Protein AF-A0A5B7AT21-F1 (afdb_monomer)

Sequence (124 aa):
MCPDAQSDLVFTNYICFMDSLIDNPEDVKKLRSAKILQNCLHSDDDVAKLFNEIGANLVSVPFVHQYEQLIEEIQEDYENKKMRYMADFRAEHWKNPCTIFALIAAGILLILTGFQTYFQIWSS

InterPro domains:
  IPR004158 Protein of unknown function DUF247, plant [PF03140] (6-112)
  IPR004158 Protein of unknown function DUF247, plant [PTHR31170] (8-123)

Radius of gyration: 27.38 Å; Cα contacts (8 Å, |Δi|>4): 42; chains: 1; bounding box: 74×30×62 Å

Structure (mmCIF, N/CA/C/O backbone):
data_AF-A0A5B7AT21-F1
#
_entry.id   AF-A0A5B7AT21-F1
#
loop_
_atom_site.group_PDB
_atom_site.id
_atom_site.type_symbol
_atom_site.label_atom_id
_atom_site.label_alt_id
_atom_site.label_comp_id
_atom_site.label_asym_id
_atom_site.label_entity_id
_atom_site.label_seq_id
_atom_site.pdbx_PDB_ins_code
_atom_site.Cartn_x
_atom_site.Cartn_y
_atom_site.Cartn_z
_atom_site.occupancy
_atom_site.B_iso_or_equiv
_atom_site.auth_seq_id
_atom_site.auth_comp_id
_atom_site.auth_asym_id
_atom_site.auth_atom_id
_atom_site.pdbx_PDB_model_num
ATOM 1 N N . MET A 1 1 ? 17.667 20.734 2.812 1.00 43.31 1 MET A N 1
ATOM 2 C CA . MET A 1 1 ? 17.214 19.579 2.013 1.00 43.31 1 MET A CA 1
ATOM 3 C C . MET A 1 1 ? 16.841 20.079 0.629 1.00 43.31 1 MET A C 1
ATOM 5 O O . MET A 1 1 ? 16.004 20.969 0.550 1.00 43.31 1 MET A O 1
ATOM 9 N N . CYS A 1 2 ? 17.491 19.588 -0.429 1.00 42.6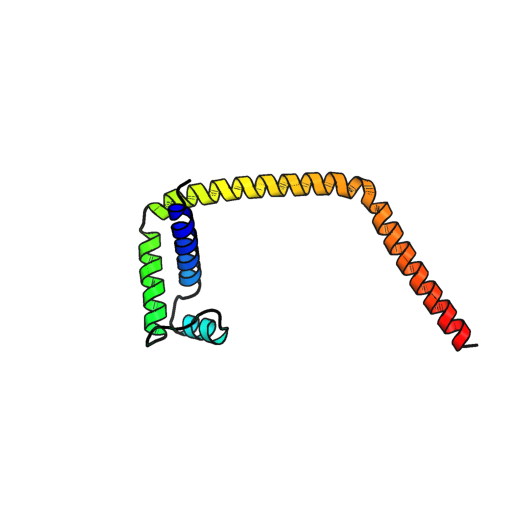6 2 CYS A N 1
ATOM 10 C CA . CYS A 1 2 ? 17.096 19.910 -1.803 1.00 42.66 2 CYS A CA 1
ATOM 11 C C . CYS A 1 2 ? 15.786 19.168 -2.126 1.00 42.66 2 CYS A C 1
ATOM 13 O O . CYS A 1 2 ? 15.728 17.961 -1.886 1.00 42.66 2 CYS A O 1
ATOM 15 N N . PRO A 1 3 ? 14.741 19.852 -2.619 1.00 53.38 3 PRO A N 1
ATOM 16 C CA . PRO A 1 3 ? 13.446 19.234 -2.919 1.00 53.38 3 PRO A CA 1
ATOM 17 C C . PRO A 1 3 ? 13.533 18.160 -4.017 1.00 53.38 3 PRO A C 1
ATOM 19 O O . PRO A 1 3 ? 12.730 17.231 -4.022 1.00 53.38 3 PRO A O 1
ATOM 22 N N . ASP A 1 4 ? 14.553 18.241 -4.871 1.00 55.31 4 ASP A N 1
ATOM 23 C CA . ASP A 1 4 ? 14.759 17.356 -6.024 1.00 55.31 4 ASP A CA 1
ATOM 24 C C . ASP A 1 4 ? 15.056 15.906 -5.602 1.00 55.31 4 ASP A C 1
ATOM 26 O O . ASP A 1 4 ? 14.561 14.951 -6.196 1.00 55.31 4 ASP A O 1
ATOM 30 N N . ALA A 1 5 ? 15.769 15.730 -4.484 1.00 55.50 5 ALA A N 1
ATOM 31 C CA . ALA A 1 5 ? 16.074 14.403 -3.960 1.00 55.50 5 ALA A CA 1
ATOM 32 C C . ALA A 1 5 ? 14.808 13.664 -3.496 1.00 55.50 5 ALA A C 1
ATOM 34 O O . ALA A 1 5 ? 14.726 12.450 -3.614 1.00 55.50 5 ALA A O 1
ATOM 35 N N . GLN A 1 6 ? 13.793 14.368 -2.984 1.00 53.69 6 GLN A N 1
ATOM 36 C CA . GLN A 1 6 ? 12.573 13.717 -2.502 1.00 53.69 6 GLN A CA 1
ATOM 37 C C . GLN A 1 6 ? 11.683 13.234 -3.656 1.00 53.69 6 GLN A C 1
ATOM 39 O O . GLN A 1 6 ? 11.084 12.163 -3.556 1.00 53.69 6 GLN A O 1
ATOM 44 N N . SER A 1 7 ? 11.608 13.990 -4.755 1.00 60.03 7 SER A N 1
ATOM 45 C CA . SER A 1 7 ? 10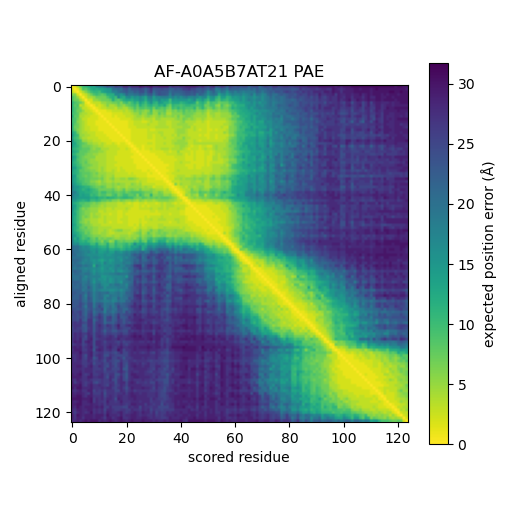.863 13.583 -5.952 1.00 60.03 7 SER A CA 1
ATOM 46 C C . SER A 1 7 ? 11.493 12.381 -6.646 1.00 60.03 7 SER A C 1
ATOM 48 O O . SER A 1 7 ? 10.768 11.466 -7.038 1.00 60.03 7 SER A O 1
ATOM 50 N N . ASP A 1 8 ? 12.824 12.344 -6.727 1.00 63.38 8 ASP A N 1
ATOM 51 C CA . ASP A 1 8 ? 13.553 11.240 -7.357 1.00 63.38 8 ASP A CA 1
ATOM 52 C C . ASP A 1 8 ? 13.350 9.924 -6.591 1.00 63.38 8 ASP A C 1
ATOM 54 O O . ASP A 1 8 ? 13.205 8.857 -7.192 1.00 63.38 8 ASP A O 1
ATOM 58 N N . LEU A 1 9 ? 13.245 10.000 -5.261 1.00 64.62 9 LEU A N 1
ATOM 59 C CA . LEU A 1 9 ? 12.971 8.846 -4.402 1.00 64.62 9 LEU A CA 1
ATOM 60 C C . LEU A 1 9 ? 11.543 8.320 -4.548 1.00 64.62 9 LEU A C 1
ATOM 62 O O . LEU A 1 9 ? 11.337 7.111 -4.649 1.00 64.62 9 LEU A O 1
ATOM 66 N N . VAL A 1 10 ? 10.549 9.211 -4.589 1.00 65.25 10 VAL A N 1
ATOM 67 C CA . VAL A 1 10 ? 9.148 8.813 -4.808 1.00 65.25 10 VAL A CA 1
ATOM 68 C C . VAL A 1 10 ? 8.989 8.161 -6.180 1.00 65.25 10 VAL A C 1
ATOM 70 O O . VAL A 1 10 ? 8.313 7.138 -6.300 1.00 65.25 10 VAL A O 1
ATOM 73 N N . PHE A 1 11 ? 9.645 8.719 -7.197 1.00 69.19 11 PHE A N 1
ATOM 74 C CA . PHE A 1 11 ? 9.649 8.171 -8.546 1.00 69.19 11 PHE A CA 1
ATOM 75 C C . PHE A 1 11 ? 10.299 6.781 -8.591 1.00 69.19 11 PHE A C 1
ATOM 77 O O . PHE A 1 11 ? 9.689 5.835 -9.081 1.00 69.19 11 PHE A O 1
ATOM 84 N N . THR A 1 12 ? 11.485 6.632 -8.002 1.00 71.31 12 THR A N 1
ATOM 85 C CA . THR A 1 12 ? 12.221 5.360 -7.929 1.00 71.31 12 THR A CA 1
ATOM 86 C C . THR A 1 12 ? 11.414 4.269 -7.219 1.00 71.31 12 THR A C 1
ATOM 88 O O . THR A 1 12 ? 11.272 3.167 -7.745 1.00 71.31 12 THR A O 1
ATOM 91 N N . ASN A 1 13 ? 10.814 4.576 -6.065 1.00 68.88 13 ASN A N 1
ATOM 92 C CA . ASN A 1 13 ? 10.022 3.606 -5.308 1.00 68.88 13 ASN A CA 1
ATOM 93 C C . ASN A 1 13 ? 8.757 3.171 -6.065 1.00 68.88 13 ASN A C 1
ATOM 95 O O . ASN A 1 13 ? 8.397 1.995 -6.069 1.00 68.88 13 ASN A O 1
ATOM 99 N N . TYR A 1 14 ? 8.099 4.112 -6.747 1.00 74.50 14 TYR A N 1
ATOM 100 C CA . TYR A 1 14 ? 6.962 3.799 -7.607 1.00 74.50 14 TYR A CA 1
ATOM 101 C C . TYR A 1 14 ? 7.363 2.869 -8.760 1.00 74.50 14 TYR A C 1
ATOM 103 O O . TYR A 1 14 ? 6.671 1.890 -9.023 1.00 74.50 14 TYR A O 1
ATOM 111 N N . ILE A 1 15 ? 8.492 3.134 -9.416 1.00 76.19 15 ILE A N 1
ATOM 112 C CA . ILE A 1 15 ? 8.998 2.297 -10.507 1.00 76.19 15 ILE A CA 1
ATOM 113 C C . ILE A 1 15 ? 9.349 0.882 -10.024 1.00 76.19 15 ILE A C 1
ATOM 115 O O . ILE A 1 15 ? 8.889 -0.071 -10.645 1.00 76.19 15 ILE A O 1
ATOM 119 N N . CYS A 1 16 ? 10.058 0.723 -8.900 1.00 71.94 16 CYS A N 1
ATOM 120 C CA . CYS A 1 16 ? 10.358 -0.602 -8.332 1.00 71.94 16 CYS A CA 1
ATOM 121 C C . CYS A 1 16 ? 9.094 -1.377 -7.930 1.00 71.94 16 CYS A C 1
ATOM 123 O O . CYS A 1 16 ? 9.006 -2.590 -8.124 1.00 71.94 16 CYS A O 1
ATOM 125 N N . PHE A 1 17 ? 8.098 -0.685 -7.374 1.00 76.25 17 PHE A N 1
ATOM 126 C CA . PHE A 1 17 ? 6.814 -1.299 -7.044 1.00 76.25 17 PHE A CA 1
ATOM 127 C C . PHE A 1 17 ? 6.087 -1.802 -8.297 1.00 76.25 17 PHE A C 1
ATOM 129 O O . PHE A 1 17 ? 5.557 -2.910 -8.297 1.00 76.25 17 PHE A O 1
ATOM 136 N N . MET A 1 18 ? 6.077 -1.007 -9.370 1.00 79.00 18 MET A N 1
ATOM 137 C CA . MET A 1 18 ? 5.443 -1.388 -10.633 1.00 79.00 18 MET A CA 1
ATOM 138 C C . MET A 1 18 ? 6.191 -2.522 -11.342 1.00 79.00 18 MET A C 1
ATOM 140 O O . MET A 1 18 ? 5.536 -3.411 -11.872 1.00 79.00 18 MET A O 1
ATOM 144 N N . ASP A 1 19 ? 7.524 -2.535 -11.292 1.00 78.00 19 ASP A N 1
ATOM 145 C CA . ASP A 1 19 ? 8.373 -3.634 -11.778 1.00 78.00 19 ASP A CA 1
ATOM 146 C C . ASP A 1 19 ? 8.064 -4.953 -11.047 1.00 78.00 19 ASP A C 1
ATOM 148 O O . ASP A 1 19 ? 7.791 -5.973 -11.668 1.00 78.00 19 ASP A O 1
ATOM 152 N N . SER A 1 20 ? 7.924 -4.908 -9.718 1.00 76.62 20 SER A N 1
ATOM 153 C CA . SER A 1 20 ? 7.557 -6.087 -8.913 1.00 76.62 20 SER A CA 1
ATOM 154 C C . SER A 1 20 ? 6.165 -6.655 -9.237 1.00 76.62 20 SER A C 1
ATOM 156 O O . SER A 1 20 ? 5.873 -7.809 -8.923 1.00 76.62 20 SER A O 1
ATOM 158 N N . LEU A 1 21 ? 5.274 -5.836 -9.804 1.00 79.38 21 LEU A N 1
ATOM 159 C CA . LEU A 1 21 ? 3.919 -6.233 -10.191 1.00 79.38 21 LEU A CA 1
ATOM 160 C C . LEU A 1 21 ? 3.811 -6.684 -11.651 1.00 79.38 21 LEU A C 1
ATOM 162 O O . LEU A 1 21 ? 2.812 -7.314 -12.003 1.00 79.38 21 LEU A O 1
ATOM 166 N N . ILE A 1 22 ? 4.770 -6.320 -12.503 1.00 83.25 22 ILE A N 1
ATOM 167 C CA . ILE A 1 22 ? 4.697 -6.488 -13.953 1.00 83.25 22 ILE A CA 1
ATOM 168 C C . ILE A 1 22 ? 5.890 -7.315 -14.406 1.00 83.25 22 ILE A C 1
ATOM 170 O O . ILE A 1 22 ? 6.920 -6.765 -14.754 1.00 83.25 22 ILE A O 1
ATOM 174 N N . ASP A 1 23 ? 5.713 -8.630 -14.470 1.00 80.00 23 ASP A N 1
ATOM 175 C CA . ASP A 1 23 ? 6.743 -9.528 -15.006 1.00 80.00 23 ASP A CA 1
ATOM 176 C C . ASP A 1 23 ? 6.438 -9.911 -16.467 1.00 80.00 23 ASP A C 1
ATOM 178 O O . ASP A 1 23 ? 7.325 -10.085 -17.304 1.00 80.00 23 ASP A O 1
ATOM 182 N N . ASN A 1 24 ? 5.148 -9.985 -16.818 1.00 84.31 24 ASN A N 1
ATOM 183 C CA . ASN A 1 24 ? 4.678 -10.373 -18.146 1.00 84.31 24 ASN A CA 1
ATOM 184 C C . ASN A 1 24 ? 3.494 -9.502 -18.641 1.00 84.31 24 ASN A C 1
ATOM 186 O O . ASN A 1 24 ? 2.865 -8.773 -17.865 1.00 84.31 24 ASN A O 1
ATOM 190 N N . PRO A 1 25 ? 3.140 -9.585 -19.939 1.00 83.69 25 PRO A N 1
ATOM 191 C CA . PRO A 1 25 ? 2.053 -8.797 -20.527 1.00 83.69 25 PRO A CA 1
ATOM 192 C C . PRO A 1 25 ? 0.670 -9.097 -19.924 1.00 83.69 25 PRO A C 1
ATOM 194 O O . PRO A 1 25 ? -0.217 -8.240 -19.936 1.00 83.69 25 PRO A O 1
ATOM 197 N N . GLU A 1 26 ? 0.449 -10.298 -19.377 1.00 81.19 26 GLU A N 1
ATOM 198 C CA . GLU A 1 26 ? -0.828 -10.626 -18.737 1.00 81.19 26 GLU A CA 1
ATOM 199 C C . GLU A 1 26 ? -1.030 -9.869 -17.425 1.00 81.19 26 GLU A C 1
ATOM 201 O O . GLU A 1 26 ? -2.160 -9.497 -17.092 1.00 81.19 26 GLU A O 1
ATOM 206 N N . ASP A 1 27 ? 0.047 -9.587 -16.699 1.00 79.75 27 ASP A N 1
ATOM 207 C CA . ASP A 1 27 ? -0.020 -8.812 -15.466 1.00 79.75 27 ASP A CA 1
ATOM 208 C C . ASP A 1 27 ? -0.340 -7.341 -15.757 1.00 79.75 27 ASP A C 1
ATOM 210 O O . ASP A 1 27 ? -1.207 -6.756 -15.102 1.00 79.75 27 ASP A O 1
ATOM 214 N N . VAL A 1 28 ? 0.193 -6.785 -16.853 1.00 82.50 28 VAL A N 1
ATOM 215 C CA . VAL A 1 28 ? -0.226 -5.472 -17.381 1.00 82.50 28 VAL A CA 1
ATOM 216 C C . VAL A 1 28 ? -1.724 -5.454 -17.686 1.00 82.50 28 VAL A C 1
ATOM 218 O O . VAL A 1 28 ? -2.433 -4.503 -17.334 1.00 82.50 28 VAL A O 1
ATOM 221 N N . LYS A 1 29 ? -2.235 -6.514 -18.320 1.00 82.94 29 LYS A N 1
ATOM 222 C CA . LYS A 1 29 ? -3.654 -6.636 -18.667 1.00 82.94 29 LYS A CA 1
ATOM 223 C C . LYS A 1 29 ? -4.542 -6.688 -17.422 1.00 82.94 29 LYS A C 1
ATOM 225 O O . LYS A 1 29 ? -5.580 -6.019 -17.383 1.00 82.94 29 LYS A O 1
ATOM 230 N N . LYS A 1 30 ? -4.126 -7.421 -16.381 1.00 78.94 30 LYS A N 1
ATOM 231 C CA . LYS A 1 30 ? -4.819 -7.467 -15.081 1.00 78.94 30 LYS A CA 1
ATOM 232 C C . LYS A 1 30 ? -4.823 -6.098 -14.407 1.00 78.94 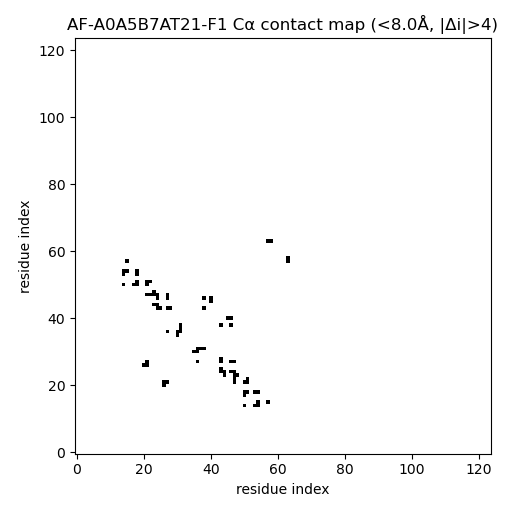30 LYS A C 1
ATOM 234 O O . LYS A 1 30 ? -5.896 -5.617 -14.041 1.00 78.94 30 LYS A O 1
ATOM 239 N N . LEU A 1 31 ? -3.676 -5.428 -14.316 1.00 81.50 31 LEU A N 1
ATOM 240 C CA . LEU A 1 31 ? -3.564 -4.100 -13.702 1.00 81.50 31 LEU A CA 1
ATOM 241 C C . LEU A 1 31 ? -4.391 -3.042 -14.441 1.00 81.50 31 LEU A C 1
ATOM 243 O O . LEU A 1 31 ? -5.018 -2.187 -13.810 1.00 81.50 31 LEU A O 1
ATOM 247 N N . ARG A 1 32 ? -4.471 -3.134 -15.772 1.00 79.38 32 ARG A N 1
ATOM 248 C CA . ARG A 1 32 ? -5.356 -2.289 -16.581 1.00 79.38 32 ARG A CA 1
ATOM 249 C C . ARG A 1 32 ? -6.825 -2.577 -16.321 1.00 79.38 32 ARG A C 1
ATOM 251 O O . ARG A 1 32 ? -7.608 -1.645 -16.160 1.00 79.38 32 ARG A O 1
ATOM 258 N N . SER A 1 33 ? -7.207 -3.852 -16.261 1.00 78.75 33 SER A N 1
ATOM 259 C CA . SER A 1 33 ? -8.590 -4.243 -15.963 1.00 78.75 33 SER A CA 1
ATOM 260 C C . SER A 1 33 ? -9.039 -3.757 -14.578 1.00 78.75 33 SER A C 1
ATOM 262 O O . SER A 1 33 ? -10.175 -3.313 -14.417 1.00 78.75 33 SER A O 1
ATOM 264 N N . ALA A 1 34 ? -8.112 -3.733 -13.615 1.00 77.44 34 ALA A N 1
ATOM 265 C CA . ALA A 1 34 ? -8.301 -3.191 -12.274 1.00 77.44 34 ALA A CA 1
ATOM 266 C C . ALA A 1 34 ? -8.227 -1.651 -12.206 1.00 77.44 34 ALA A C 1
ATOM 268 O O . ALA A 1 34 ? -8.417 -1.084 -11.133 1.00 77.44 34 ALA A O 1
ATOM 269 N N . LYS A 1 35 ? -7.971 -0.967 -13.334 1.00 78.12 35 LYS A N 1
ATOM 270 C CA . LYS A 1 35 ? -7.769 0.493 -13.443 1.00 78.12 35 LYS A CA 1
ATOM 271 C C . LYS A 1 35 ? -6.629 1.043 -12.574 1.00 78.12 35 LYS A C 1
ATOM 273 O O . LYS A 1 35 ? -6.623 2.225 -12.248 1.00 78.12 35 LYS A O 1
ATOM 278 N N . ILE A 1 36 ? -5.669 0.191 -12.224 1.00 73.38 36 ILE A N 1
ATOM 279 C CA . ILE A 1 36 ? -4.456 0.557 -11.481 1.00 73.38 36 ILE A CA 1
ATOM 280 C C . ILE A 1 36 ? -3.402 1.111 -12.447 1.00 73.38 36 ILE A C 1
ATOM 282 O O . ILE A 1 36 ? -2.685 2.048 -12.113 1.00 73.38 36 ILE A O 1
ATOM 286 N N . LEU A 1 37 ? -3.348 0.565 -13.666 1.00 76.25 37 LEU A N 1
ATOM 287 C CA . LEU A 1 37 ? -2.410 0.968 -14.710 1.00 76.25 37 LEU A CA 1
ATOM 288 C C . LEU A 1 37 ? -3.164 1.503 -15.928 1.00 76.25 37 LEU A C 1
ATOM 290 O O . LEU A 1 37 ? -3.975 0.800 -16.536 1.00 76.25 37 LEU A O 1
ATOM 294 N N . GLN A 1 38 ? -2.866 2.740 -16.319 1.00 75.00 38 GLN A N 1
ATOM 295 C CA . GLN A 1 38 ? -3.323 3.294 -17.587 1.00 75.00 38 GLN A CA 1
ATOM 296 C C . GLN A 1 38 ? -2.268 3.023 -18.657 1.00 75.00 38 GLN A C 1
ATOM 298 O O . GLN A 1 38 ? -1.135 3.484 -18.553 1.00 75.00 38 GLN A O 1
ATOM 303 N N . ASN A 1 39 ? -2.634 2.252 -19.681 1.00 73.44 39 ASN A N 1
ATOM 304 C CA . ASN A 1 39 ? -1.714 1.974 -20.773 1.00 73.44 39 ASN A CA 1
ATOM 305 C C . ASN A 1 39 ? -1.676 3.148 -21.754 1.00 73.44 39 ASN A C 1
ATOM 307 O O . ASN A 1 39 ? -2.674 3.435 -22.415 1.00 73.44 39 ASN A O 1
ATOM 311 N N . CYS A 1 40 ? -0.515 3.789 -21.841 1.00 74.19 40 CYS A N 1
ATOM 312 C CA . CYS A 1 40 ? -0.216 4.838 -22.814 1.00 74.19 40 CYS A CA 1
ATOM 313 C C . CYS A 1 40 ? 0.662 4.333 -23.975 1.00 74.19 40 CYS A C 1
ATOM 315 O O . CYS A 1 40 ? 0.974 5.109 -24.876 1.00 74.19 40 CYS A O 1
ATOM 317 N N . LEU A 1 41 ? 1.071 3.059 -23.952 1.00 73.50 41 LEU A N 1
ATOM 318 C CA . LEU A 1 41 ? 1.852 2.397 -24.995 1.00 73.50 41 LEU A CA 1
ATOM 319 C C . LEU A 1 41 ? 0.959 1.579 -25.939 1.00 73.50 41 LEU A C 1
ATOM 321 O O . LEU A 1 41 ? -0.210 1.307 -25.660 1.00 73.50 41 LEU A O 1
ATOM 325 N N . HIS A 1 42 ? 1.522 1.205 -27.088 1.00 76.19 42 HIS A N 1
ATOM 326 C CA . HIS A 1 42 ? 0.791 0.535 -28.162 1.00 76.19 42 HIS A CA 1
ATOM 327 C C . HIS A 1 42 ? 0.409 -0.914 -27.811 1.00 76.19 42 HIS A C 1
ATOM 329 O O . HIS A 1 42 ? -0.695 -1.332 -28.161 1.00 76.19 42 HIS A O 1
ATOM 335 N N . SER A 1 43 ? 1.266 -1.648 -27.084 1.00 83.81 43 SER A N 1
ATOM 336 C CA . SER A 1 43 ? 0.993 -3.012 -26.599 1.00 83.81 43 SER A CA 1
ATOM 337 C C . SER A 1 43 ? 1.264 -3.195 -25.101 1.00 83.81 43 SER A C 1
ATOM 339 O O . SER A 1 43 ? 2.086 -2.504 -24.503 1.00 83.81 43 SER A O 1
ATOM 341 N N . ASP A 1 44 ? 0.593 -4.181 -24.506 1.00 80.25 44 ASP A N 1
ATOM 342 C CA . ASP A 1 44 ? 0.806 -4.663 -23.135 1.00 80.25 44 ASP A CA 1
ATOM 343 C C . ASP A 1 44 ? 2.223 -5.247 -22.986 1.00 80.25 44 ASP A C 1
ATOM 345 O O . ASP A 1 44 ? 2.845 -5.098 -21.936 1.00 80.25 44 ASP A O 1
ATOM 349 N N . ASP A 1 45 ? 2.757 -5.834 -24.063 1.00 83.69 45 ASP A N 1
ATOM 350 C CA . ASP A 1 45 ? 4.142 -6.310 -24.146 1.00 83.69 45 ASP A CA 1
ATOM 351 C C . ASP A 1 45 ? 5.160 -5.178 -24.009 1.00 83.69 45 ASP A C 1
ATOM 353 O O . ASP A 1 45 ? 6.161 -5.327 -23.309 1.00 83.69 45 ASP A O 1
ATOM 357 N N . ASP A 1 46 ? 4.893 -4.030 -24.638 1.00 83.50 46 ASP A N 1
ATOM 358 C CA . ASP A 1 46 ? 5.795 -2.877 -24.587 1.00 83.50 46 ASP A CA 1
ATOM 359 C C . ASP A 1 46 ? 5.847 -2.292 -23.172 1.00 83.50 46 ASP A C 1
ATOM 361 O O . ASP A 1 46 ? 6.901 -1.858 -22.713 1.00 83.50 46 ASP A O 1
ATOM 365 N N . VAL A 1 47 ? 4.715 -2.316 -22.460 1.00 82.00 47 VAL A N 1
ATOM 366 C CA . VAL A 1 47 ? 4.633 -1.896 -21.055 1.00 82.00 47 VAL A CA 1
ATOM 367 C C . VAL A 1 47 ? 5.435 -2.843 -20.169 1.00 82.00 47 VAL A C 1
ATOM 369 O O . VAL A 1 47 ? 6.241 -2.374 -19.370 1.00 82.00 47 VAL A O 1
ATOM 372 N N . ALA A 1 48 ? 5.243 -4.157 -20.317 1.00 81.94 48 ALA A N 1
ATOM 373 C CA . ALA A 1 48 ? 5.963 -5.143 -19.515 1.00 81.94 48 ALA A CA 1
ATOM 374 C C . ALA A 1 48 ? 7.475 -5.045 -19.732 1.00 81.94 48 ALA A C 1
ATOM 376 O O . ALA A 1 48 ? 8.251 -4.999 -18.781 1.00 81.94 48 ALA A O 1
ATOM 377 N N . LYS A 1 49 ? 7.892 -4.912 -20.992 1.00 84.38 49 LYS A N 1
ATOM 378 C CA . LYS A 1 49 ? 9.297 -4.749 -21.348 1.00 84.38 49 LYS A CA 1
ATOM 379 C C . LYS A 1 49 ? 9.901 -3.466 -20.778 1.00 84.38 49 LYS A C 1
ATOM 381 O O . LYS A 1 49 ? 11.012 -3.510 -20.264 1.00 84.38 49 LYS A O 1
ATOM 386 N N . LEU A 1 50 ? 9.177 -2.347 -20.837 1.00 83.81 50 LEU A N 1
ATOM 387 C CA . LEU A 1 50 ? 9.640 -1.071 -20.293 1.00 83.81 50 LEU A CA 1
ATOM 388 C C . LEU A 1 50 ? 9.896 -1.156 -18.784 1.00 83.81 50 LEU A C 1
ATOM 390 O O . LEU A 1 50 ? 10.948 -0.714 -18.330 1.00 83.81 50 LEU A O 1
ATOM 394 N N . PHE A 1 51 ? 8.953 -1.710 -18.015 1.00 81.31 51 PHE A N 1
ATOM 395 C CA . PHE A 1 51 ? 9.117 -1.825 -16.564 1.00 81.31 51 PHE A CA 1
ATOM 396 C C . PHE A 1 51 ? 10.252 -2.784 -16.205 1.00 81.31 51 PHE A C 1
ATOM 398 O O . PHE A 1 51 ? 11.152 -2.345 -15.497 1.00 81.31 51 PHE A O 1
ATOM 405 N N . ASN A 1 52 ? 10.307 -3.971 -16.816 1.00 81.19 52 ASN A N 1
ATOM 406 C CA . ASN A 1 52 ? 11.386 -4.942 -16.602 1.00 81.19 52 ASN A CA 1
ATOM 407 C C . ASN A 1 52 ? 12.778 -4.381 -16.945 1.00 81.19 52 ASN A C 1
ATOM 409 O O . ASN A 1 52 ? 13.752 -4.614 -16.228 1.00 81.19 52 ASN A O 1
ATOM 413 N N . GLU A 1 53 ? 12.908 -3.632 -18.047 1.00 81.81 53 GLU A N 1
ATOM 414 C CA . GLU A 1 53 ? 14.180 -3.005 -18.423 1.00 81.81 53 GLU A CA 1
ATOM 415 C C . GLU A 1 53 ? 14.572 -1.893 -17.445 1.00 81.81 53 GLU A C 1
ATOM 417 O O . GLU A 1 53 ? 15.743 -1.774 -17.082 1.00 81.81 53 GLU A O 1
ATOM 422 N N . ILE A 1 54 ? 13.618 -1.074 -17.001 1.00 76.88 54 ILE A N 1
ATOM 423 C CA . ILE A 1 54 ? 13.886 -0.006 -16.037 1.00 76.88 54 ILE A CA 1
ATOM 424 C C . ILE A 1 54 ? 14.220 -0.594 -14.658 1.00 76.88 54 ILE A C 1
ATOM 426 O O . ILE A 1 54 ? 15.200 -0.161 -14.056 1.00 76.88 54 ILE A O 1
ATOM 430 N N . GLY A 1 55 ? 13.473 -1.588 -14.177 1.00 70.50 55 GLY A N 1
ATOM 431 C CA . GLY A 1 55 ? 13.716 -2.273 -12.908 1.00 70.50 55 GLY A CA 1
ATOM 432 C C . GLY A 1 55 ? 15.077 -2.957 -12.867 1.00 70.50 55 GLY A C 1
ATOM 433 O O . GLY A 1 55 ? 15.869 -2.706 -11.957 1.00 70.50 55 GLY A O 1
ATOM 434 N N . ALA A 1 56 ? 15.425 -3.710 -13.916 1.00 73.00 56 ALA A N 1
ATOM 435 C CA . ALA A 1 56 ? 16.745 -4.328 -14.045 1.00 73.00 56 ALA A CA 1
ATOM 436 C C . ALA A 1 56 ? 17.884 -3.293 -14.045 1.00 73.00 56 ALA A C 1
ATOM 438 O O . ALA A 1 56 ? 18.930 -3.509 -13.426 1.00 73.00 56 ALA A O 1
ATOM 439 N N . ASN A 1 57 ? 17.682 -2.146 -14.702 1.00 67.56 57 ASN A N 1
ATOM 440 C CA . ASN A 1 57 ? 18.655 -1.058 -14.680 1.00 67.56 57 ASN A CA 1
ATOM 441 C C . ASN A 1 57 ? 18.728 -0.382 -13.307 1.00 67.56 57 ASN A C 1
ATOM 443 O O . ASN A 1 57 ? 19.834 -0.072 -12.872 1.00 67.56 57 ASN A O 1
ATOM 447 N N . LEU A 1 58 ? 17.609 -0.203 -12.599 1.00 64.31 58 LEU A N 1
ATOM 448 C CA . LEU A 1 58 ? 17.583 0.382 -11.256 1.00 64.31 58 LEU A CA 1
ATOM 449 C C . LEU A 1 58 ? 18.327 -0.477 -10.233 1.00 64.31 58 LEU A C 1
ATOM 451 O O . LEU A 1 58 ? 19.120 0.065 -9.468 1.00 64.31 58 LEU A O 1
ATOM 455 N N . VAL A 1 59 ? 18.147 -1.801 -10.267 1.00 57.94 59 VAL A N 1
ATOM 456 C CA . VAL A 1 59 ? 18.884 -2.753 -9.411 1.00 57.94 59 VAL A CA 1
ATOM 457 C C . VAL A 1 59 ? 20.402 -2.650 -9.626 1.00 57.94 59 VAL A C 1
ATOM 459 O O . VAL A 1 59 ? 21.180 -2.891 -8.705 1.00 57.94 59 VAL A O 1
ATOM 462 N N . SER A 1 60 ? 20.841 -2.242 -10.821 1.00 54.28 60 SER A N 1
ATOM 463 C CA . SER A 1 60 ? 22.261 -2.056 -11.144 1.00 54.28 60 SER A CA 1
ATOM 464 C C . SER A 1 60 ? 22.850 -0.710 -10.694 1.00 54.28 60 SER A C 1
ATOM 466 O O . SER A 1 60 ? 24.068 -0.521 -10.772 1.00 54.28 60 SER A O 1
ATOM 468 N N . VAL A 1 61 ? 22.030 0.236 -10.213 1.00 55.16 61 VAL A N 1
ATOM 469 C CA . VAL A 1 61 ? 22.514 1.562 -9.809 1.00 55.16 61 VAL A CA 1
ATOM 470 C C . VAL A 1 61 ? 23.000 1.523 -8.353 1.00 55.16 61 VAL A C 1
ATOM 472 O O . VAL A 1 61 ? 22.231 1.159 -7.463 1.00 55.16 61 VAL A O 1
ATOM 475 N N . PRO A 1 62 ? 24.218 2.013 -8.042 1.00 51.69 62 PRO A N 1
ATOM 476 C CA . PRO A 1 62 ? 24.722 2.124 -6.663 1.00 51.69 62 PRO A CA 1
ATOM 477 C C . PRO A 1 62 ? 23.867 3.010 -5.732 1.00 51.69 62 PRO A C 1
ATOM 479 O O . PRO A 1 62 ? 24.095 3.042 -4.524 1.00 51.69 62 PRO A O 1
ATOM 482 N N . PHE A 1 63 ? 22.866 3.706 -6.278 1.00 52.41 63 PHE A N 1
ATOM 483 C CA . PHE A 1 63 ? 21.868 4.465 -5.530 1.00 52.41 63 PHE A CA 1
ATOM 484 C C . PHE A 1 63 ? 20.964 3.560 -4.684 1.00 52.41 63 PHE A C 1
ATOM 486 O O . PHE A 1 63 ? 20.576 3.963 -3.595 1.00 52.41 63 PHE A O 1
ATOM 493 N N . VAL A 1 64 ? 20.687 2.324 -5.125 1.00 53.47 64 VAL A N 1
ATOM 494 C CA . VAL A 1 64 ? 19.887 1.352 -4.355 1.00 53.47 64 VAL A CA 1
ATOM 495 C C . VAL A 1 64 ? 20.582 0.990 -3.047 1.00 53.47 64 VAL A C 1
ATOM 497 O O . VAL A 1 64 ? 19.929 0.945 -2.016 1.00 53.47 64 VAL A O 1
ATOM 500 N N . HIS A 1 65 ? 21.908 0.843 -3.046 1.00 52.84 65 HIS A N 1
ATOM 501 C CA . HIS A 1 65 ? 22.661 0.536 -1.826 1.00 52.84 65 HIS A CA 1
ATOM 502 C C . HIS A 1 65 ? 22.733 1.714 -0.844 1.00 52.84 65 HIS A C 1
ATOM 504 O O . HIS A 1 65 ? 22.643 1.518 0.365 1.00 52.84 65 HIS A O 1
ATOM 510 N N . GLN A 1 66 ? 22.867 2.951 -1.341 1.00 54.69 66 GLN A N 1
ATOM 511 C CA . GLN A 1 66 ? 22.739 4.138 -0.481 1.00 54.69 66 GLN A CA 1
ATOM 512 C C . GLN A 1 66 ? 21.308 4.309 0.041 1.00 54.69 66 GLN A C 1
ATOM 514 O O . GLN A 1 66 ? 21.106 4.838 1.130 1.00 54.69 66 GLN A O 1
ATOM 519 N N . TYR A 1 67 ? 20.317 3.853 -0.722 1.00 57.75 67 TYR A N 1
ATOM 520 C CA . TYR A 1 67 ? 18.913 3.940 -0.358 1.00 57.75 67 TYR A CA 1
ATOM 521 C C . TYR A 1 67 ? 18.469 2.826 0.593 1.00 57.75 67 TYR A C 1
ATOM 523 O O . TYR A 1 67 ? 17.651 3.098 1.460 1.00 57.75 67 TYR A O 1
ATOM 531 N N . GLU A 1 68 ? 19.046 1.623 0.512 1.00 57.78 68 GLU A N 1
ATOM 532 C CA . GLU A 1 68 ? 18.860 0.555 1.504 1.00 57.78 68 GLU A CA 1
ATOM 533 C C . GLU A 1 68 ? 19.250 1.041 2.894 1.00 57.78 68 GLU A C 1
ATOM 535 O O . GLU A 1 68 ? 18.446 0.935 3.808 1.00 57.78 68 GLU A O 1
ATOM 540 N N . GLN A 1 69 ? 20.418 1.672 3.038 1.00 62.72 69 GLN A N 1
ATOM 541 C CA . GLN A 1 69 ? 20.860 2.197 4.334 1.00 62.72 69 GLN A CA 1
ATOM 542 C C . GLN A 1 69 ? 19.918 3.282 4.870 1.00 62.72 69 GLN A C 1
ATOM 544 O O . GLN A 1 69 ? 19.602 3.298 6.055 1.00 62.72 69 GLN A O 1
ATOM 549 N N . LEU A 1 70 ? 19.426 4.166 3.995 1.00 62.69 70 LEU A N 1
ATOM 550 C CA . LEU A 1 70 ? 18.471 5.206 4.383 1.00 62.69 70 LEU A CA 1
ATOM 551 C C . LEU A 1 70 ? 17.084 4.634 4.708 1.00 62.69 70 LEU A C 1
ATOM 553 O O . LEU A 1 70 ? 16.425 5.125 5.620 1.00 62.69 70 LEU A O 1
ATOM 557 N N . ILE A 1 71 ? 16.620 3.615 3.980 1.00 62.12 71 ILE A N 1
ATOM 558 C CA . ILE A 1 71 ? 15.362 2.921 4.277 1.00 62.12 71 ILE A CA 1
ATOM 559 C C . ILE A 1 71 ? 15.483 2.159 5.594 1.00 62.12 71 ILE A C 1
ATOM 561 O O . ILE A 1 71 ? 14.559 2.248 6.397 1.00 62.12 71 ILE A O 1
ATOM 565 N N . GLU A 1 72 ? 16.589 1.451 5.828 1.00 67.69 72 GLU A N 1
ATOM 566 C CA . GLU A 1 72 ? 16.851 0.724 7.072 1.00 67.69 72 GLU A CA 1
ATOM 567 C C . GLU A 1 72 ? 16.873 1.680 8.268 1.00 67.69 72 GLU A C 1
ATOM 569 O O . GLU A 1 72 ? 16.172 1.435 9.248 1.00 67.69 72 GLU A O 1
ATOM 574 N N . GLU A 1 73 ? 17.569 2.816 8.163 1.00 69.00 73 GLU A N 1
ATOM 575 C CA . GLU A 1 73 ? 17.615 3.836 9.219 1.00 69.00 73 GLU A CA 1
ATOM 576 C C . GLU A 1 73 ? 16.222 4.438 9.489 1.00 69.00 73 GLU A C 1
ATOM 578 O O . GLU A 1 73 ? 15.797 4.559 10.639 1.00 69.00 73 GLU A O 1
ATOM 583 N N . ILE A 1 74 ? 15.449 4.739 8.437 1.00 65.94 74 ILE A N 1
ATOM 584 C CA . ILE A 1 74 ? 14.071 5.243 8.572 1.00 65.94 74 ILE A CA 1
ATOM 585 C C . ILE A 1 74 ? 13.137 4.178 9.163 1.00 65.94 74 ILE A C 1
ATOM 587 O O . ILE A 1 74 ? 12.250 4.511 9.954 1.00 65.94 74 ILE A O 1
ATOM 591 N N . GLN A 1 75 ? 13.287 2.911 8.773 1.00 66.81 75 GLN A N 1
ATOM 592 C CA . GLN A 1 75 ? 12.485 1.807 9.293 1.00 66.81 75 GLN A CA 1
ATOM 593 C C . GLN A 1 75 ? 12.795 1.547 10.761 1.00 66.81 75 GLN A C 1
ATOM 595 O O . GLN A 1 75 ? 11.856 1.402 11.541 1.00 66.81 75 GLN A O 1
ATOM 600 N N . GLU A 1 76 ? 14.066 1.551 11.155 1.00 72.44 76 GLU A N 1
ATOM 601 C CA . GLU A 1 76 ? 14.480 1.380 12.546 1.00 72.44 76 GLU A CA 1
ATOM 602 C C . GLU A 1 76 ? 13.949 2.523 13.423 1.00 72.44 76 GLU A C 1
ATOM 604 O O . GLU A 1 76 ? 13.350 2.279 14.475 1.00 72.44 76 GLU A O 1
ATOM 609 N N . ASP A 1 77 ? 14.054 3.771 12.960 1.00 67.94 77 ASP A N 1
ATOM 610 C CA . ASP A 1 77 ? 13.489 4.931 13.653 1.00 67.94 77 ASP A CA 1
ATOM 611 C C . ASP A 1 77 ? 11.958 4.863 13.750 1.00 67.94 77 ASP A C 1
ATOM 613 O O . ASP A 1 77 ? 11.369 5.170 14.796 1.00 67.94 77 ASP A O 1
ATOM 617 N N . TYR A 1 78 ? 11.284 4.443 12.676 1.00 62.78 78 TYR A N 1
ATOM 618 C CA . TYR A 1 78 ? 9.832 4.296 12.653 1.00 62.78 78 TYR A CA 1
ATOM 619 C C . TYR A 1 78 ? 9.358 3.162 13.567 1.00 62.78 78 TYR A C 1
ATOM 621 O O . TYR A 1 78 ? 8.404 3.356 14.327 1.00 62.78 78 TYR A O 1
ATOM 629 N N . GLU A 1 79 ? 10.013 2.001 13.539 1.00 67.06 79 GLU A N 1
ATOM 630 C CA . GLU A 1 79 ? 9.701 0.869 14.412 1.00 67.06 79 GLU A CA 1
ATOM 631 C C . GLU A 1 79 ? 9.962 1.205 15.877 1.00 67.06 79 GLU A C 1
ATOM 633 O O . GLU A 1 79 ? 9.077 0.980 16.704 1.00 67.06 79 GLU A O 1
ATOM 638 N N . ASN A 1 80 ? 11.093 1.833 16.206 1.00 68.81 80 ASN A N 1
ATOM 639 C CA . ASN A 1 80 ? 11.393 2.273 17.569 1.00 68.81 80 ASN A CA 1
ATOM 640 C C . ASN A 1 80 ? 10.359 3.285 18.073 1.00 68.81 80 ASN A C 1
ATOM 642 O O . ASN A 1 80 ? 9.855 3.180 19.198 1.00 68.81 80 ASN A O 1
ATOM 646 N N . LYS A 1 81 ? 9.975 4.251 17.233 1.00 69.00 81 LYS A N 1
ATOM 647 C CA . LYS A 1 81 ? 8.956 5.246 17.579 1.00 69.00 81 LYS A CA 1
ATOM 648 C C . LYS A 1 81 ? 7.579 4.606 17.733 1.00 69.00 81 LYS A C 1
ATOM 650 O O . LYS A 1 81 ? 6.877 4.910 18.696 1.00 69.00 81 LYS A O 1
ATOM 655 N N . LYS A 1 82 ? 7.198 3.683 16.847 1.00 65.12 82 LYS A N 1
ATOM 656 C CA . LYS A 1 82 ? 5.950 2.909 16.930 1.00 65.12 82 LYS A CA 1
ATOM 657 C C . LYS A 1 82 ? 5.917 2.034 18.179 1.00 65.12 82 LYS A C 1
ATOM 659 O O . LYS A 1 82 ? 4.897 2.010 18.859 1.00 65.12 82 LYS A O 1
ATOM 664 N N . MET A 1 83 ? 7.014 1.356 18.506 1.00 67.19 83 MET A N 1
ATOM 665 C CA . MET A 1 83 ? 7.145 0.531 19.706 1.00 67.19 83 MET A CA 1
ATOM 666 C C . MET A 1 83 ? 7.006 1.385 20.967 1.00 67.19 83 MET A C 1
ATOM 668 O O . MET A 1 83 ? 6.286 1.001 21.887 1.00 67.19 83 MET A O 1
ATOM 672 N N . ARG A 1 84 ? 7.599 2.583 20.975 1.00 69.81 84 ARG A N 1
ATOM 673 C CA . ARG A 1 84 ? 7.457 3.557 22.062 1.00 69.81 84 ARG A CA 1
ATOM 674 C C . ARG A 1 84 ? 6.031 4.089 2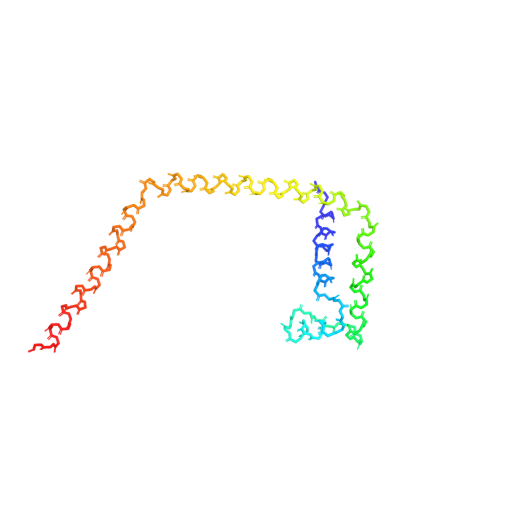2.189 1.00 69.81 84 ARG A C 1
ATOM 676 O O . ARG A 1 84 ? 5.480 4.052 23.281 1.00 69.81 84 ARG A O 1
ATOM 683 N N . TYR A 1 85 ? 5.391 4.475 21.085 1.00 63.84 85 TYR A N 1
ATOM 684 C CA . TYR A 1 85 ? 3.978 4.869 21.093 1.00 63.84 85 TYR A CA 1
ATOM 685 C C . TYR A 1 85 ? 3.057 3.729 21.530 1.00 63.84 85 TYR A C 1
ATOM 687 O O . TYR A 1 85 ? 2.111 3.968 22.268 1.00 63.84 85 TYR A O 1
ATOM 695 N N . MET A 1 86 ? 3.321 2.485 21.123 1.00 61.47 86 MET A N 1
ATOM 696 C CA . MET A 1 86 ? 2.574 1.316 21.596 1.00 61.47 86 MET A CA 1
ATOM 697 C C . MET A 1 86 ? 2.804 1.047 23.083 1.00 61.47 86 MET A C 1
ATOM 699 O O . MET A 1 86 ? 1.872 0.618 23.761 1.00 61.47 86 MET A O 1
ATOM 703 N N . ALA A 1 87 ? 4.014 1.276 23.593 1.00 66.19 87 ALA A N 1
ATOM 704 C CA . ALA A 1 87 ? 4.331 1.138 25.009 1.00 66.19 87 ALA A CA 1
ATOM 705 C C . ALA A 1 87 ? 3.635 2.222 25.845 1.00 66.19 87 ALA A C 1
ATOM 707 O O . ALA A 1 87 ? 2.978 1.884 26.828 1.00 66.19 87 ALA A O 1
ATOM 708 N N . ASP A 1 88 ? 3.692 3.482 25.409 1.00 67.19 88 ASP A N 1
ATOM 709 C CA . ASP A 1 88 ? 3.009 4.612 26.047 1.00 67.19 88 ASP A CA 1
ATOM 710 C C . ASP A 1 88 ? 1.487 4.430 25.989 1.00 67.19 88 ASP A C 1
ATOM 712 O O . ASP A 1 88 ? 0.804 4.514 27.009 1.00 67.19 88 ASP A O 1
ATOM 716 N N . PHE A 1 89 ? 0.951 4.046 24.826 1.00 62.72 89 PHE A N 1
ATOM 717 C CA . PHE A 1 89 ? -0.465 3.728 24.669 1.00 62.72 89 PHE A CA 1
ATOM 718 C C . PHE A 1 89 ? -0.874 2.560 25.565 1.00 62.72 89 PHE A C 1
ATOM 720 O O . PHE A 1 89 ? -1.900 2.630 26.227 1.00 62.72 89 PHE A O 1
ATOM 727 N N . ARG A 1 90 ? -0.079 1.490 25.657 1.00 62.06 90 ARG A N 1
ATOM 728 C CA . ARG A 1 90 ? -0.372 0.369 26.561 1.00 62.06 90 ARG A CA 1
ATOM 729 C C . ARG A 1 90 ? -0.351 0.810 28.025 1.00 62.06 90 ARG A C 1
ATOM 731 O O . ARG A 1 90 ? -1.248 0.417 28.765 1.00 62.06 90 ARG A O 1
ATOM 738 N N . ALA A 1 91 ? 0.624 1.618 28.433 1.00 66.12 91 ALA A N 1
ATOM 739 C CA . ALA A 1 91 ? 0.750 2.111 29.802 1.00 66.12 91 ALA A CA 1
ATOM 740 C C . ALA A 1 91 ? -0.412 3.038 30.197 1.00 66.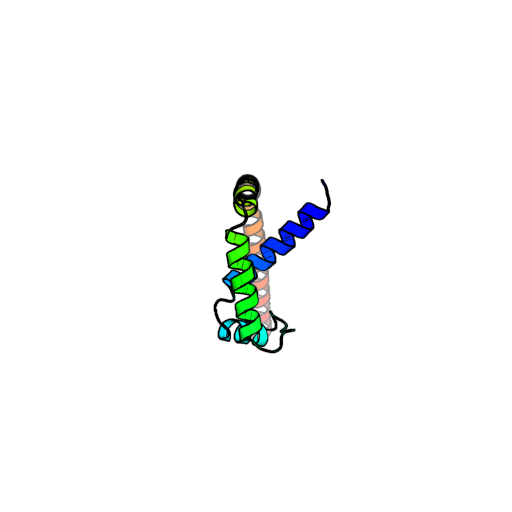12 91 ALA A C 1
ATOM 742 O O . ALA A 1 91 ? -0.940 2.942 31.305 1.00 66.12 91 ALA A O 1
ATOM 743 N N . GLU A 1 92 ? -0.850 3.903 29.284 1.00 63.56 92 GLU A N 1
ATOM 744 C CA . GLU A 1 92 ? -1.917 4.868 29.537 1.00 63.56 92 GLU A CA 1
ATOM 745 C C . GLU A 1 92 ? -3.312 4.239 29.399 1.00 63.56 92 GLU A C 1
ATOM 747 O O . GLU A 1 92 ? -4.188 4.454 30.242 1.00 63.56 92 GLU A O 1
ATOM 752 N N . HIS A 1 93 ? -3.501 3.361 28.409 1.00 59.28 93 HIS A N 1
ATOM 753 C CA . HIS A 1 93 ? -4.761 2.655 28.176 1.00 59.28 93 HIS A CA 1
ATOM 754 C C . HIS A 1 93 ? -5.050 1.600 29.252 1.00 59.28 93 HIS A C 1
ATOM 756 O O . HIS A 1 93 ? -6.215 1.355 29.548 1.00 59.28 93 HIS A O 1
ATOM 762 N N . TRP A 1 94 ? -4.025 1.019 29.898 1.00 55.66 94 TRP A N 1
ATOM 763 C CA . TRP A 1 94 ? -4.199 0.092 31.031 1.00 55.66 94 TRP A CA 1
ATOM 764 C C . TRP A 1 94 ? -4.484 0.774 32.372 1.00 55.66 94 TRP A C 1
ATOM 766 O O . TRP A 1 94 ? -4.845 0.101 33.337 1.00 55.66 94 TRP A O 1
ATOM 776 N N . LYS A 1 95 ? -4.426 2.106 32.431 1.00 60.09 95 LYS A N 1
ATOM 777 C CA . LYS A 1 95 ? -4.755 2.862 33.642 1.00 60.09 95 LYS A CA 1
ATOM 778 C C . LYS A 1 95 ? -6.265 3.086 33.829 1.00 60.09 95 LYS A C 1
ATOM 780 O O . LYS A 1 95 ? -6.715 3.185 34.963 1.00 60.09 95 LYS A O 1
ATOM 785 N N . ASN A 1 96 ? -7.049 3.121 32.741 1.00 60.50 96 ASN A N 1
ATOM 786 C CA . ASN A 1 96 ? -8.516 3.290 32.750 1.00 60.50 96 ASN A CA 1
ATOM 787 C C . ASN A 1 96 ? -9.329 2.311 31.850 1.00 60.50 96 ASN A C 1
ATOM 789 O O . ASN A 1 96 ? -10.432 2.670 31.428 1.00 60.50 96 ASN A O 1
ATOM 793 N N . PRO A 1 97 ? -8.872 1.079 31.537 1.00 62.72 97 PRO A N 1
ATOM 794 C CA . PRO A 1 97 ? -9.569 0.207 30.591 1.00 62.72 97 PRO A CA 1
ATOM 795 C C . PRO A 1 97 ? -10.903 -0.269 31.177 1.00 62.72 97 PRO A C 1
ATOM 797 O O . PRO A 1 97 ? -11.925 -0.278 30.494 1.00 62.72 97 PRO A O 1
ATOM 800 N N . CYS A 1 98 ? -10.923 -0.586 32.475 1.00 68.31 98 CYS A N 1
ATOM 801 C CA . CYS A 1 98 ? -12.098 -1.097 33.174 1.00 68.31 98 CYS A CA 1
ATOM 802 C C . CYS A 1 98 ? -13.267 -0.107 33.171 1.00 68.31 98 CYS A C 1
ATOM 804 O O . CYS A 1 98 ? -14.412 -0.529 33.063 1.00 68.31 98 CYS A O 1
ATOM 806 N N . THR A 1 99 ? -13.000 1.197 33.238 1.00 74.12 99 THR A N 1
ATOM 807 C CA . THR A 1 99 ? -14.048 2.227 33.229 1.00 74.12 99 THR A CA 1
ATOM 808 C C . THR A 1 99 ? -14.726 2.325 31.863 1.00 74.12 99 THR A C 1
ATOM 810 O O . THR A 1 99 ? -15.946 2.455 31.787 1.00 74.12 99 THR A O 1
ATOM 813 N N . ILE A 1 100 ? -13.953 2.198 30.779 1.00 75.50 100 ILE A N 1
ATOM 814 C CA . ILE A 1 100 ? -14.479 2.194 29.407 1.00 75.50 100 ILE A CA 1
ATOM 815 C C . ILE A 1 100 ? -15.329 0.939 29.177 1.00 75.50 100 ILE A C 1
ATOM 817 O O . ILE A 1 100 ? -16.461 1.042 28.706 1.00 75.50 100 ILE A O 1
ATOM 821 N N . PHE A 1 101 ? -14.837 -0.237 29.579 1.00 80.94 101 PHE A N 1
ATOM 822 C CA . PHE A 1 101 ? -15.618 -1.475 29.501 1.00 80.94 101 PHE A CA 1
ATOM 823 C C . PHE A 1 101 ? -16.877 -1.434 30.376 1.00 80.94 101 PHE A C 1
ATOM 825 O O . PHE A 1 101 ? -17.928 -1.901 29.941 1.00 80.94 101 PHE A O 1
ATOM 832 N N . ALA A 1 102 ? -16.812 -0.831 31.566 1.00 83.25 102 ALA A N 1
ATOM 833 C CA . ALA A 1 102 ? -17.970 -0.654 32.439 1.00 83.25 102 ALA A CA 1
ATOM 834 C C . ALA A 1 102 ? -19.032 0.264 31.815 1.00 83.25 102 ALA A C 1
ATOM 836 O O . ALA A 1 102 ? -20.218 -0.048 31.883 1.00 83.25 102 ALA A O 1
ATOM 837 N N . LEU A 1 103 ? -18.623 1.354 31.155 1.00 83.75 103 LEU A N 1
ATOM 838 C CA . LEU A 1 103 ? -19.534 2.238 30.421 1.00 83.75 103 LEU A CA 1
ATOM 839 C C . LEU A 1 103 ? -20.214 1.519 29.251 1.00 83.75 103 LEU A C 1
ATOM 841 O O . LEU 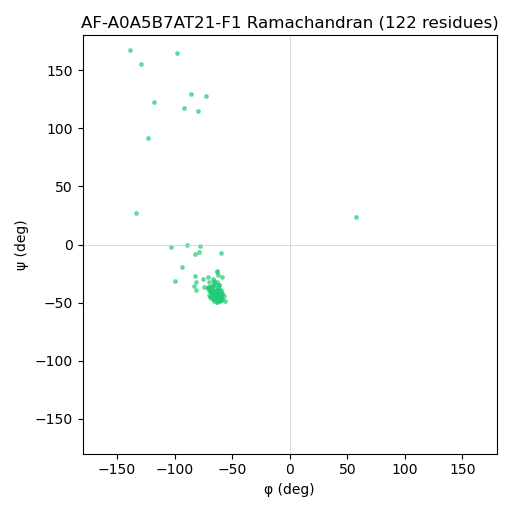A 1 103 ? -21.427 1.636 29.083 1.00 83.75 103 LEU A O 1
ATOM 845 N N . ILE A 1 104 ? -19.457 0.739 28.472 1.00 84.81 104 ILE A N 1
ATOM 846 C CA . ILE A 1 104 ? -20.003 -0.053 27.360 1.00 84.81 104 ILE A CA 1
ATOM 847 C C . ILE A 1 104 ? -20.999 -1.095 27.885 1.00 84.81 104 ILE A C 1
ATOM 849 O O . ILE A 1 104 ? -22.114 -1.194 27.373 1.00 84.81 104 ILE A O 1
ATOM 853 N N . ALA A 1 105 ? -20.634 -1.835 28.934 1.00 90.75 105 ALA A N 1
ATOM 854 C CA . ALA A 1 105 ? -21.504 -2.833 29.550 1.00 90.75 105 ALA A CA 1
ATOM 855 C C . ALA A 1 105 ? -22.794 -2.210 30.112 1.00 90.75 105 ALA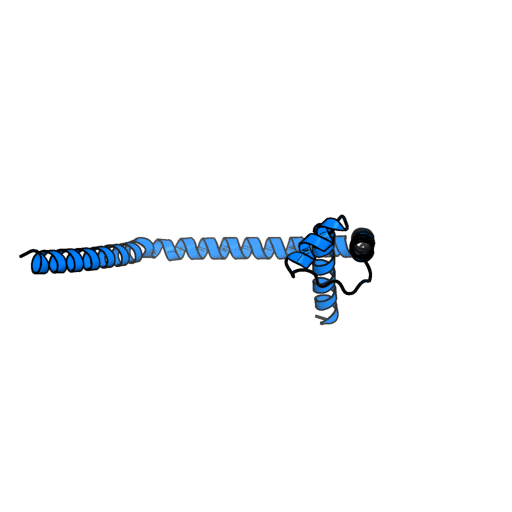 A C 1
ATOM 857 O O . ALA A 1 105 ? -23.881 -2.744 29.892 1.00 90.75 105 ALA A O 1
ATOM 858 N N . ALA A 1 106 ? -22.693 -1.056 30.779 1.00 92.88 106 ALA A N 1
ATOM 859 C CA . ALA A 1 106 ? -23.847 -0.316 31.283 1.00 92.88 106 ALA A CA 1
ATOM 860 C C . ALA A 1 106 ? -24.768 0.166 30.148 1.00 92.88 106 ALA A C 1
ATOM 862 O O . ALA A 1 106 ? -25.988 0.060 30.260 1.00 92.88 106 ALA A O 1
ATOM 863 N N . GLY A 1 107 ? -24.201 0.638 29.032 1.00 94.38 107 GLY A N 1
ATOM 864 C CA . GLY A 1 107 ? -24.966 1.016 27.842 1.00 94.38 107 GLY A CA 1
ATOM 865 C C . GLY A 1 107 ? -25.724 -0.164 27.228 1.00 94.38 107 GLY A C 1
ATOM 866 O O . GLY A 1 107 ? -26.917 -0.052 26.951 1.00 94.38 107 GLY A O 1
ATOM 867 N N . ILE A 1 108 ? -25.066 -1.318 27.082 1.00 92.25 108 ILE A N 1
ATOM 868 C CA . ILE A 1 108 ? -25.696 -2.555 26.590 1.00 92.25 108 ILE A CA 1
ATOM 869 C C . ILE A 1 108 ? -26.848 -2.981 27.511 1.00 92.25 108 ILE A C 1
ATOM 871 O O . ILE A 1 108 ? -27.935 -3.293 27.024 1.00 92.25 108 IL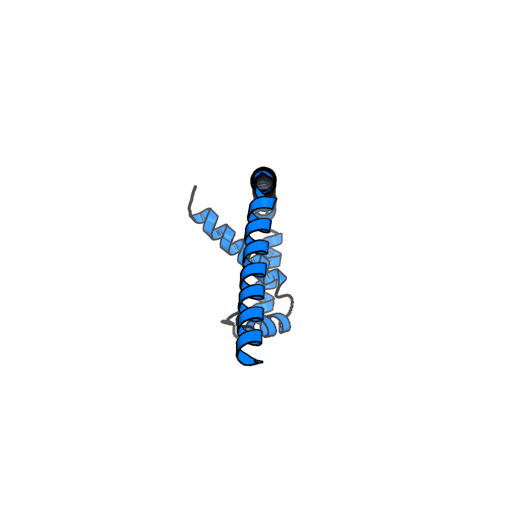E A O 1
ATOM 875 N N . LEU A 1 109 ? -26.642 -2.942 28.832 1.00 93.56 109 LEU A N 1
ATOM 876 C CA . LEU A 1 109 ? -27.679 -3.246 29.823 1.00 93.56 109 LEU A CA 1
ATOM 877 C C . LEU A 1 109 ? -28.881 -2.302 29.721 1.00 93.56 109 LEU A C 1
ATOM 879 O O . LEU A 1 109 ? -30.021 -2.764 29.776 1.00 93.56 109 LEU A O 1
ATOM 883 N N . LEU A 1 110 ? -28.651 -0.999 29.538 1.00 92.62 110 LEU A N 1
ATOM 884 C CA . LEU A 1 110 ? -29.726 -0.022 29.349 1.00 92.62 110 LEU A CA 1
ATOM 885 C C . LEU A 1 110 ? -30.545 -0.303 28.086 1.00 92.62 110 LEU A C 1
ATOM 887 O O . LEU A 1 110 ? -31.774 -0.280 28.140 1.00 92.62 110 LEU A O 1
ATOM 891 N N . ILE A 1 111 ? -29.881 -0.619 26.971 1.00 91.62 111 ILE A N 1
ATOM 892 C CA . ILE A 1 111 ? -30.548 -0.954 25.705 1.00 91.62 111 ILE A CA 1
ATOM 893 C C . ILE A 1 111 ? -31.393 -2.224 25.861 1.00 91.62 111 ILE A C 1
ATOM 895 O O . ILE A 1 111 ? -32.564 -2.232 25.483 1.00 91.62 111 ILE A O 1
ATOM 899 N N . LEU A 1 112 ? -30.831 -3.274 26.467 1.00 89.69 112 LEU A N 1
ATOM 900 C CA . LEU A 1 112 ? -31.537 -4.528 26.749 1.00 89.69 112 LEU A CA 1
ATOM 901 C C . LEU A 1 112 ? -32.759 -4.313 27.644 1.00 89.69 112 LEU A C 1
ATOM 903 O O . LEU A 1 112 ? -33.834 -4.827 27.348 1.00 89.69 112 LEU A O 1
ATOM 907 N N . THR A 1 113 ? -32.615 -3.515 28.701 1.00 90.19 113 THR A N 1
ATOM 908 C CA . THR A 1 113 ? -33.710 -3.213 29.635 1.00 90.19 113 THR A CA 1
ATOM 909 C C . THR A 1 113 ? -34.825 -2.423 28.946 1.00 90.19 113 THR A C 1
ATOM 911 O O . THR A 1 113 ? -36.008 -2.719 29.128 1.00 90.19 113 THR A O 1
ATOM 914 N N . GLY A 1 114 ? -34.467 -1.446 28.106 1.00 88.56 114 GLY A N 1
ATOM 915 C CA . GLY A 1 114 ? -35.431 -0.696 27.299 1.00 88.56 114 GLY A CA 1
ATOM 916 C C . GLY A 1 114 ? -36.196 -1.600 26.333 1.00 88.56 114 GLY A C 1
ATOM 917 O O . GLY A 1 114 ? -37.422 -1.528 26.259 1.00 88.56 114 GLY A O 1
ATOM 918 N N . PHE A 1 115 ? -35.489 -2.509 25.659 1.00 90.56 115 PHE A N 1
ATOM 919 C CA . PHE A 1 115 ? -36.093 -3.494 24.765 1.00 90.56 115 PHE A CA 1
ATOM 920 C C . PHE A 1 115 ? -37.038 -4.437 25.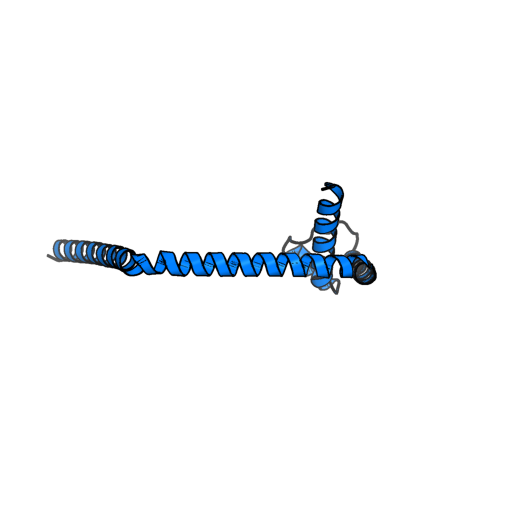522 1.00 90.56 115 PHE A C 1
ATOM 922 O O . PHE A 1 115 ? -38.181 -4.620 25.116 1.00 90.56 115 PHE A O 1
ATOM 929 N N . GLN A 1 116 ? -36.612 -4.974 26.668 1.00 82.81 116 GLN A N 1
ATOM 930 C CA . GLN A 1 116 ? -37.436 -5.849 27.504 1.00 82.81 116 GLN A CA 1
ATOM 931 C C . GLN A 1 116 ? -38.726 -5.158 27.970 1.00 82.81 116 GLN A C 1
ATOM 933 O O . GLN A 1 116 ? -39.801 -5.752 27.903 1.00 82.81 116 GLN A O 1
ATOM 938 N N . THR A 1 117 ? -38.632 -3.892 28.383 1.00 86.00 117 THR A N 1
ATOM 939 C CA . THR A 1 117 ? -39.789 -3.095 28.821 1.00 86.00 117 THR A CA 1
ATOM 940 C C . THR A 1 117 ? -40.744 -2.820 27.658 1.00 86.00 117 THR A C 1
ATOM 942 O O . THR A 1 117 ? -41.955 -2.961 27.804 1.00 86.00 117 THR A O 1
ATOM 945 N N . TYR A 1 118 ? -40.211 -2.487 26.479 1.00 88.69 118 TYR A N 1
ATOM 946 C CA . TYR A 1 118 ? -41.003 -2.274 25.267 1.00 88.69 118 TYR A CA 1
ATOM 947 C C . TYR A 1 118 ? -41.792 -3.527 24.866 1.00 88.69 118 TYR A C 1
ATOM 949 O O . TYR A 1 118 ? -42.998 -3.447 24.632 1.00 88.69 118 TYR A O 1
ATOM 957 N N . PHE A 1 119 ? -41.137 -4.692 24.847 1.00 84.75 119 PHE A N 1
ATOM 958 C CA . PHE A 1 119 ? -41.807 -5.954 24.537 1.00 84.75 119 PHE A CA 1
ATOM 959 C C . PHE A 1 119 ? -42.831 -6.348 25.598 1.00 84.75 119 PHE A C 1
ATOM 961 O O . PHE A 1 119 ? -43.911 -6.781 25.220 1.00 84.75 119 PHE A O 1
ATOM 968 N N . GLN A 1 120 ? -42.551 -6.155 26.892 1.00 79.62 120 GLN A N 1
ATOM 969 C CA . GLN A 1 120 ? -43.531 -6.423 27.952 1.00 79.62 120 GLN A CA 1
ATOM 970 C C . GLN A 1 120 ? -44.795 -5.569 27.827 1.00 79.62 120 GLN A C 1
ATOM 972 O O . GLN A 1 120 ? -45.886 -6.078 28.061 1.00 79.62 120 GLN A O 1
ATOM 977 N N . ILE A 1 121 ? -44.656 -4.289 27.472 1.00 83.00 121 ILE A N 1
ATOM 978 C CA . ILE A 1 121 ? -45.800 -3.388 27.275 1.00 83.00 121 ILE A CA 1
ATOM 979 C C . ILE A 1 121 ? -46.598 -3.789 26.033 1.00 83.00 121 ILE A C 1
ATOM 981 O O . ILE A 1 121 ? -47.820 -3.731 26.054 1.00 83.00 121 ILE A O 1
ATOM 985 N N . TRP A 1 122 ? -45.925 -4.186 24.952 1.00 76.81 122 TRP A N 1
ATOM 986 C CA . TRP A 1 122 ? -46.598 -4.601 23.720 1.00 76.81 122 TRP A CA 1
ATOM 987 C C . TRP A 1 122 ? -47.230 -6.000 23.813 1.00 76.81 122 TRP A C 1
ATOM 989 O O . TRP A 1 122 ? -48.219 -6.267 23.139 1.00 76.81 122 TRP A O 1
ATOM 999 N N . SER A 1 123 ? -46.671 -6.900 24.629 1.00 72.06 123 SER A N 1
ATOM 1000 C CA . SER A 1 123 ? -47.180 -8.265 24.821 1.00 72.06 123 SER A CA 1
ATOM 1001 C C . SER A 1 123 ? -48.223 -8.402 25.938 1.00 72.06 123 SER A C 1
ATOM 1003 O O . SER A 1 123 ? -48.642 -9.528 26.209 1.00 72.06 123 SER A O 1
ATOM 1005 N N . SER A 1 124 ? -48.574 -7.311 26.627 1.00 55.56 124 SER A N 1
ATOM 1006 C CA . SER A 1 124 ? -49.624 -7.263 27.657 1.00 55.56 124 SER A CA 1
ATOM 1007 C C . SER A 1 124 ? -50.919 -6.689 27.103 1.00 55.56 124 SER A C 1
ATOM 1009 O O . SER A 1 124 ? -51.965 -7.081 27.665 1.00 55.56 124 SER A O 1
#

Mean predicted aligned error: 17.04 Å

Foldseek 3Di:
DPPVVVVVVVVLVVLLVVLVQQQDLVSLVVCVVVVNDDDPDPGSRVVSVVSPVVNVVSVVDCVVVVVVVVVVVVVVVVVVVVVVVVVVCCVVCVVCVVVVVVVVVVVVVVVVVVVVVVVVVVVD

Secondary structure (DSSP, 8-state):
--HHHHHHHHHHHHHHHHHHH-SSHHHHHHHHHTTS----SS-HHHHHHHHHHHHHHHHTSTHHHHHHHHHHHHHHHHHHHHHHHHHHHHHHHTTSHHHHHHHHHHHHHHHHHHHHHHHHHHT-

Solvent-accessible surface area (backbone atoms only — not comparable to full-atom values): 6872 Å² total; per-residue (Å²): 132,69,70,64,62,59,54,53,48,55,52,51,54,51,47,48,53,50,23,77,61,21,84,40,38,66,40,44,49,50,35,36,75,72,68,76,41,84,83,88,62,97,43,47,57,58,51,20,50,50,35,43,53,51,36,58,52,49,75,70,37,74,61,53,62,60,44,49,56,53,50,50,54,51,48,51,53,48,49,54,50,49,51,47,50,52,50,52,47,50,60,57,50,68,72,55,46,67,59,56,53,48,52,53,52,51,51,53,50,51,53,52,51,51,50,53,53,51,51,52,64,73,75,104

pLDDT: mean 72.46, std 11.67, range [42.66, 94.38]

Organism: Davidia involucrata (NCBI:txid16924)